Protein AF-A0A928H8W7-F1 (afdb_monomer_lite)

Foldseek 3Di:
DDDDPQVPAPPDDPDDDPLCVLVVVQVVLQVCCVPPNDVSSVVVVVCCVCPVVPVCNVCVVVVHNPNVQVVCVRVCVVLVFDWDWAADSNGIDIGTPDDSSVVVCVVVVHDGHDVPPD

pLDDT: mean 87.88, std 13.52, range [35.31, 97.75]

Secondary structure (DSSP, 8-state):
-PPP-GGG-TT---S---TTHHHHHHHHHHHHHHHHHHHHHHHHHHHIIIIITHHHHHHHHTT--HHHHHHHHHHHHHHT-EEEEEE-SS-EEEEEEE-HHHHHHHHTTPPPPSSS--

Radius of gyration: 15.79 Å; chains: 1; bounding box: 44×28×37 Å

Structure (mmCIF, N/CA/C/O backbone):
data_AF-A0A928H8W7-F1
#
_entry.id   AF-A0A928H8W7-F1
#
loop_
_atom_site.group_PDB
_atom_site.id
_atom_site.type_symbol
_atom_site.label_atom_id
_atom_site.label_alt_id
_atom_site.label_comp_id
_atom_site.label_asym_id
_atom_site.label_entity_id
_atom_site.label_seq_id
_atom_site.pdbx_PDB_ins_code
_atom_site.Cartn_x
_atom_site.Cartn_y
_atom_site.Cartn_z
_atom_site.occupancy
_atom_site.B_iso_or_equiv
_atom_site.auth_seq_id
_atom_site.auth_comp_id
_atom_site.auth_asym_id
_atom_site.auth_atom_id
_atom_site.pdbx_PDB_model_num
ATOM 1 N N . MET A 1 1 ? -27.425 -14.891 -4.455 1.00 35.31 1 MET A N 1
ATOM 2 C CA . MET A 1 1 ? -26.191 -14.270 -3.933 1.00 35.31 1 MET A CA 1
ATOM 3 C C . MET A 1 1 ? -26.286 -12.793 -4.252 1.00 35.31 1 MET A C 1
ATOM 5 O O . MET A 1 1 ? -26.313 -12.454 -5.424 1.00 35.31 1 MET A O 1
ATOM 9 N N . THR A 1 2 ? -26.505 -11.945 -3.254 1.00 38.41 2 THR A N 1
ATOM 10 C CA . THR A 1 2 ? -26.575 -10.490 -3.443 1.00 38.41 2 THR A CA 1
ATOM 11 C C . THR A 1 2 ? -25.159 -9.943 -3.541 1.00 38.41 2 THR A C 1
ATOM 13 O O . THR A 1 2 ? -24.335 -10.267 -2.686 1.00 38.41 2 THR A O 1
ATOM 16 N N . GLU A 1 3 ? -24.873 -9.153 -4.576 1.00 43.00 3 GLU A N 1
ATOM 17 C CA . GLU A 1 3 ? -23.588 -8.464 -4.703 1.00 43.00 3 GLU A CA 1
ATOM 18 C C . GLU A 1 3 ? -23.325 -7.608 -3.451 1.00 43.00 3 GLU A C 1
ATOM 20 O O . GLU A 1 3 ? -24.256 -6.966 -2.947 1.00 43.00 3 GLU A O 1
ATOM 25 N N . PRO A 1 4 ? -22.100 -7.614 -2.896 1.00 46.31 4 PRO A N 1
ATOM 26 C CA . PRO A 1 4 ? -21.770 -6.758 -1.769 1.00 46.31 4 PRO A CA 1
ATOM 27 C C . PRO A 1 4 ? -21.973 -5.299 -2.180 1.00 46.31 4 PRO A C 1
ATOM 29 O O . PRO A 1 4 ? -21.519 -4.862 -3.236 1.00 46.31 4 PRO A O 1
ATOM 32 N N . ASN A 1 5 ? -22.695 -4.549 -1.349 1.00 46.50 5 ASN A N 1
ATOM 33 C CA . ASN A 1 5 ? -23.053 -3.166 -1.626 1.00 46.50 5 ASN A CA 1
ATOM 34 C C . ASN A 1 5 ? -21.788 -2.284 -1.695 1.00 46.50 5 ASN A C 1
ATOM 36 O O . ASN A 1 5 ? -21.288 -1.807 -0.676 1.00 46.50 5 ASN A O 1
ATOM 40 N N . VAL A 1 6 ? -21.282 -2.060 -2.912 1.00 50.41 6 VAL A N 1
ATOM 41 C CA . VAL A 1 6 ? -20.119 -1.209 -3.223 1.00 50.41 6 VAL A CA 1
ATOM 42 C C . VAL A 1 6 ? -20.312 0.246 -2.762 1.00 50.41 6 VAL A C 1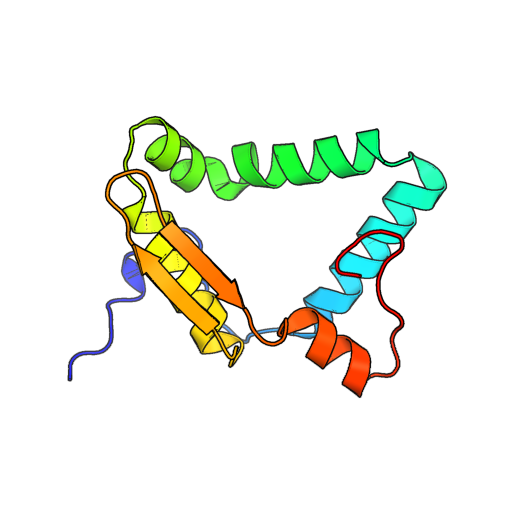
ATOM 44 O O . VAL A 1 6 ? -19.326 0.960 -2.597 1.00 50.41 6 VAL A O 1
ATOM 47 N N . HIS A 1 7 ? -21.537 0.688 -2.443 1.00 50.12 7 HIS A N 1
ATOM 48 C CA . HIS A 1 7 ? -21.781 2.037 -1.919 1.00 50.12 7 HIS A CA 1
ATOM 49 C C . HIS A 1 7 ? -21.304 2.279 -0.472 1.00 50.12 7 HIS A C 1
ATOM 51 O O . HIS A 1 7 ? -21.441 3.397 0.017 1.00 50.12 7 HIS A O 1
ATOM 57 N N . VAL A 1 8 ? -20.730 1.287 0.223 1.00 64.00 8 VAL A N 1
ATOM 58 C CA . VAL A 1 8 ? -20.374 1.404 1.656 1.00 64.00 8 VAL A CA 1
ATOM 59 C C . VAL A 1 8 ? -18.874 1.661 1.908 1.00 64.00 8 VAL A C 1
ATOM 61 O O . VAL A 1 8 ? -18.486 1.972 3.032 1.00 64.00 8 VAL A O 1
ATOM 64 N N . LEU A 1 9 ? -18.009 1.610 0.886 1.00 74.75 9 LEU A N 1
ATOM 65 C CA . LEU A 1 9 ? -16.562 1.824 1.048 1.00 74.75 9 LEU A CA 1
ATOM 66 C C . LEU A 1 9 ? -16.108 3.178 0.501 1.00 74.75 9 LEU A C 1
ATOM 68 O O . LEU A 1 9 ? -16.064 3.383 -0.708 1.00 74.75 9 LEU A O 1
ATOM 72 N N . ARG A 1 10 ? -15.688 4.087 1.392 1.00 83.19 10 ARG A N 1
ATOM 73 C CA . ARG A 1 10 ? -15.255 5.448 1.023 1.00 83.19 10 ARG A CA 1
ATOM 74 C C . ARG A 1 10 ? -14.158 5.465 -0.045 1.00 83.19 10 ARG A C 1
ATOM 76 O O . ARG A 1 10 ? -14.189 6.318 -0.925 1.00 83.19 10 ARG A O 1
ATOM 83 N N . TYR A 1 11 ? -13.189 4.555 0.052 1.00 85.38 11 TYR A N 1
ATOM 84 C CA . TYR A 1 11 ? -12.039 4.485 -0.858 1.00 85.38 11 TYR A CA 1
ATOM 85 C C . TYR A 1 11 ? -12.193 3.422 -1.953 1.00 85.38 11 TYR A C 1
ATOM 87 O O . TYR A 1 11 ? -11.192 3.009 -2.539 1.00 85.38 11 TYR A O 1
ATOM 95 N N . ALA A 1 12 ? -13.409 2.941 -2.224 1.00 85.69 12 ALA A N 1
ATOM 96 C CA . ALA A 1 12 ? -13.668 2.051 -3.352 1.00 85.69 12 ALA A CA 1
ATOM 97 C C . ALA A 1 12 ? -14.012 2.857 -4.612 1.00 85.69 12 ALA A C 1
ATOM 99 O O . ALA A 1 12 ? -14.848 3.758 -4.580 1.00 85.69 12 ALA A O 1
ATOM 100 N N . SER A 1 13 ? -13.391 2.506 -5.740 1.00 82.25 13 SER A N 1
ATOM 101 C CA . SER A 1 13 ? -13.736 3.038 -7.060 1.00 82.25 13 SER A CA 1
ATOM 102 C C . SER A 1 13 ? -14.239 1.918 -7.971 1.00 82.25 13 SER A C 1
ATOM 104 O O . SER A 1 13 ? -13.523 0.962 -8.247 1.00 82.25 13 SER A O 1
ATOM 106 N N . GLY A 1 14 ? -15.466 2.040 -8.482 1.00 84.56 14 GLY A N 1
ATOM 107 C CA . GLY A 1 14 ? -16.057 1.043 -9.390 1.00 84.56 14 GLY A CA 1
ATOM 108 C C . GLY A 1 14 ? -15.561 1.105 -10.842 1.00 84.56 14 GLY A C 1
ATOM 109 O O . GLY A 1 14 ? -16.043 0.339 -11.669 1.00 84.56 14 GLY A O 1
ATOM 110 N N . GLY A 1 15 ? -14.652 2.030 -11.168 1.00 87.12 15 GLY A N 1
ATOM 111 C CA . GLY A 1 15 ? -14.136 2.235 -12.525 1.00 87.12 15 GLY A CA 1
ATOM 112 C 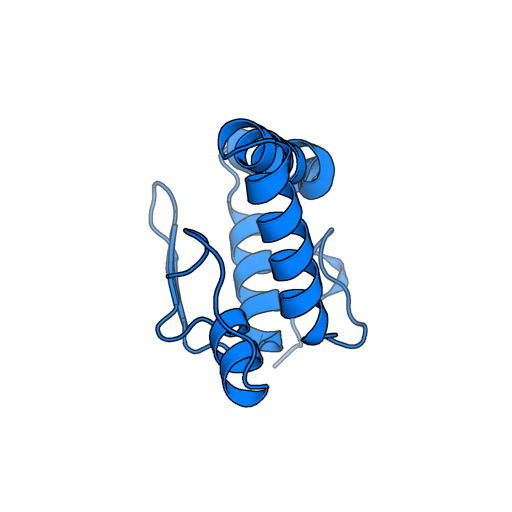C . GLY A 1 15 ? -13.160 1.151 -12.990 1.00 87.12 15 GLY A C 1
ATOM 113 O O . GLY A 1 15 ? -12.973 0.128 -12.332 1.00 87.12 15 GLY A O 1
ATOM 114 N N . GLU A 1 16 ? -12.506 1.381 -14.128 1.00 89.19 16 GLU A N 1
ATOM 115 C CA . GLU A 1 16 ? -11.446 0.492 -14.607 1.00 89.19 16 GLU A CA 1
ATOM 116 C C . GLU A 1 16 ? -10.283 0.427 -13.602 1.00 89.19 16 GLU A C 1
ATOM 118 O O . GLU A 1 16 ? -9.907 1.420 -12.976 1.00 89.19 16 GLU A O 1
ATOM 123 N N . LEU A 1 17 ? -9.718 -0.769 -13.425 1.00 89.12 17 LEU A N 1
ATOM 124 C CA . LEU A 1 17 ? -8.520 -0.965 -12.619 1.00 89.12 17 LEU A CA 1
ATOM 125 C C . LEU A 1 17 ? -7.276 -0.762 -13.496 1.00 89.12 17 LEU A C 1
ATOM 127 O O . LEU A 1 17 ? -6.835 -1.679 -14.191 1.00 89.12 17 LEU A O 1
ATOM 131 N N . HIS A 1 18 ? -6.694 0.434 -13.446 1.00 90.25 18 HIS A N 1
ATOM 132 C CA . HIS A 1 18 ? -5.486 0.772 -14.200 1.00 90.25 18 HIS A CA 1
ATOM 133 C C . HIS A 1 18 ? -4.231 0.186 -13.540 1.00 90.25 18 HIS A C 1
ATOM 135 O O . HIS A 1 18 ? -3.523 0.861 -12.798 1.00 90.25 18 HIS A O 1
ATOM 141 N N . ARG A 1 19 ? -3.928 -1.083 -13.827 1.00 91.31 19 ARG A N 1
ATOM 142 C CA . ARG A 1 19 ? -2.784 -1.796 -13.225 1.00 91.31 19 ARG A CA 1
ATOM 143 C C . ARG A 1 19 ? -1.420 -1.169 -13.540 1.00 91.31 19 ARG A C 1
ATOM 145 O O . ARG A 1 19 ? -0.478 -1.337 -12.775 1.00 91.31 19 ARG A O 1
ATOM 152 N N . ASP A 1 20 ? -1.303 -0.405 -14.627 1.00 92.00 20 ASP A N 1
ATOM 153 C CA . ASP A 1 20 ? -0.072 0.338 -14.944 1.00 92.00 20 ASP A CA 1
ATOM 154 C C . ASP A 1 20 ? 0.253 1.431 -13.914 1.00 92.00 20 ASP A C 1
ATOM 156 O O . ASP A 1 20 ? 1.403 1.853 -13.813 1.00 92.00 20 ASP A O 1
ATOM 160 N N . PHE A 1 21 ? -0.708 1.813 -13.067 1.00 91.50 21 PHE A N 1
ATOM 161 C CA . PHE A 1 21 ? -0.459 2.703 -11.936 1.00 91.50 21 PHE A CA 1
ATOM 162 C C . PHE A 1 21 ? 0.606 2.154 -10.973 1.00 91.50 21 PHE A C 1
ATOM 164 O O . PHE A 1 21 ? 1.362 2.934 -10.397 1.00 91.50 21 PHE A O 1
ATOM 171 N N . HIS A 1 22 ? 0.748 0.825 -10.862 1.00 91.56 22 HIS A N 1
ATOM 172 C CA . HIS A 1 22 ? 1.822 0.195 -10.083 1.00 91.56 22 HIS A CA 1
ATOM 173 C C . HIS A 1 22 ? 3.214 0.616 -10.574 1.00 91.56 22 HIS A C 1
ATOM 175 O O . HIS A 1 22 ? 4.100 0.865 -9.760 1.00 91.56 22 HIS A O 1
ATOM 181 N N . ALA A 1 23 ? 3.399 0.753 -11.892 1.00 90.81 23 ALA A N 1
ATOM 182 C CA . ALA A 1 23 ? 4.662 1.211 -12.470 1.00 90.81 23 ALA A CA 1
ATOM 183 C C . ALA A 1 23 ? 4.909 2.697 -12.182 1.00 90.81 23 ALA A C 1
ATOM 185 O O . ALA A 1 23 ? 6.023 3.071 -11.829 1.00 90.81 23 ALA A O 1
ATOM 186 N N . SER A 1 24 ? 3.873 3.536 -12.268 1.00 92.12 24 SER A N 1
ATOM 187 C CA . SER A 1 24 ? 3.987 4.967 -11.957 1.00 92.12 24 SER A CA 1
ATOM 188 C C . SER A 1 24 ? 4.323 5.223 -10.487 1.00 92.12 24 SER A C 1
ATOM 190 O O . SER A 1 24 ? 5.156 6.076 -10.188 1.00 92.12 24 SER A O 1
ATOM 192 N N . ILE A 1 25 ? 3.710 4.475 -9.563 1.00 92.12 25 ILE A N 1
ATOM 193 C CA . ILE A 1 25 ? 4.036 4.562 -8.133 1.00 92.12 25 ILE A CA 1
ATOM 194 C C . ILE A 1 25 ? 5.470 4.109 -7.873 1.00 92.12 25 ILE A C 1
ATOM 196 O O . ILE A 1 25 ? 6.178 4.754 -7.101 1.00 92.12 25 ILE A O 1
ATOM 200 N N . LEU A 1 26 ? 5.913 3.037 -8.533 1.00 92.00 26 LEU A N 1
ATOM 201 C CA . LEU A 1 26 ? 7.282 2.560 -8.401 1.00 92.00 26 LEU A CA 1
ATOM 202 C C . LEU A 1 26 ? 8.307 3.592 -8.876 1.00 92.00 26 LEU A C 1
ATOM 204 O O . LEU A 1 26 ? 9.284 3.848 -8.177 1.00 92.00 26 LEU A O 1
ATOM 208 N N . ASP A 1 27 ? 8.075 4.191 -10.043 1.00 92.44 27 ASP A N 1
ATOM 209 C CA . ASP A 1 27 ? 8.953 5.215 -10.606 1.00 92.44 27 ASP A CA 1
ATOM 210 C C . ASP A 1 27 ? 9.029 6.447 -9.695 1.00 92.44 27 ASP A C 1
ATOM 212 O O . ASP A 1 27 ? 10.117 6.892 -9.330 1.00 92.44 27 ASP A O 1
ATOM 216 N N . GLY A 1 28 ? 7.877 6.923 -9.211 1.00 93.06 28 GLY A N 1
ATOM 217 C CA . GLY A 1 28 ? 7.820 8.018 -8.244 1.00 93.06 28 GLY A CA 1
ATOM 218 C C . GLY A 1 28 ? 8.555 7.696 -6.941 1.00 93.06 28 GLY A C 1
ATOM 219 O O . GLY A 1 28 ? 9.271 8.541 -6.407 1.00 93.06 28 GLY A O 1
ATOM 220 N N . ALA A 1 29 ? 8.435 6.469 -6.437 1.00 93.12 29 ALA A N 1
ATOM 221 C CA . ALA A 1 29 ? 9.117 6.064 -5.217 1.00 93.12 29 ALA A CA 1
ATOM 222 C C . ALA A 1 29 ? 10.639 5.933 -5.410 1.00 93.12 29 ALA A C 1
ATOM 224 O O . ALA A 1 29 ? 11.400 6.390 -4.558 1.00 93.12 29 ALA A O 1
ATOM 225 N N . ASN A 1 30 ? 11.093 5.396 -6.548 1.00 92.81 30 ASN A N 1
ATOM 226 C CA . ASN A 1 30 ? 12.513 5.368 -6.910 1.00 92.81 30 ASN A CA 1
ATOM 227 C C . ASN A 1 30 ? 13.079 6.788 -7.055 1.00 92.81 30 ASN A C 1
ATOM 229 O O . ASN A 1 30 ? 14.153 7.070 -6.530 1.00 92.81 30 ASN A O 1
ATOM 233 N N . TYR A 1 31 ? 12.339 7.698 -7.694 1.00 94.50 31 TYR A N 1
ATOM 234 C CA . TYR A 1 31 ? 12.714 9.108 -7.773 1.00 94.50 31 TYR A CA 1
ATOM 235 C C . TYR A 1 31 ? 12.854 9.726 -6.378 1.00 94.50 31 TYR A C 1
ATOM 237 O O . TYR A 1 31 ? 13.839 10.414 -6.105 1.00 94.50 31 TYR A O 1
ATOM 245 N N . MET A 1 32 ? 11.906 9.461 -5.474 1.00 94.75 32 MET A N 1
ATOM 246 C CA . MET A 1 32 ? 11.979 9.963 -4.102 1.00 94.75 32 MET A CA 1
ATOM 247 C C . MET A 1 32 ? 13.220 9.450 -3.369 1.00 94.75 32 MET A C 1
ATOM 249 O O . MET A 1 32 ? 13.919 10.239 -2.737 1.00 94.75 32 MET A O 1
ATOM 253 N N . LEU A 1 33 ? 13.530 8.159 -3.497 1.00 93.06 33 LEU A N 1
ATOM 254 C CA . LEU A 1 33 ? 14.727 7.563 -2.903 1.00 93.06 33 LEU A CA 1
ATOM 255 C C . LEU A 1 33 ? 16.009 8.186 -3.453 1.00 93.06 33 LEU A C 1
ATOM 257 O O . LEU A 1 33 ? 16.876 8.579 -2.675 1.00 93.06 33 LEU A O 1
ATOM 261 N N . ASP A 1 34 ? 16.107 8.318 -4.775 1.00 94.38 34 ASP A N 1
ATOM 262 C CA . ASP A 1 34 ? 17.319 8.801 -5.436 1.00 94.38 34 ASP A CA 1
ATOM 263 C C . ASP A 1 34 ? 17.594 10.288 -5.156 1.00 94.38 34 ASP A C 1
ATOM 265 O O . ASP A 1 34 ? 18.753 10.699 -5.122 1.00 94.38 34 ASP A O 1
ATOM 269 N N . ASN A 1 35 ? 16.551 11.096 -4.929 1.00 97.44 35 ASN A N 1
ATOM 270 C CA . ASN A 1 35 ? 16.685 12.550 -4.777 1.00 97.44 35 ASN A CA 1
ATOM 271 C C . ASN A 1 35 ? 16.538 13.051 -3.332 1.00 97.44 35 ASN A C 1
ATOM 273 O O . ASN A 1 35 ? 17.059 14.119 -3.009 1.00 97.44 35 ASN A O 1
ATOM 277 N N . TYR A 1 36 ? 15.835 12.315 -2.467 1.00 96.62 36 TYR A N 1
ATOM 278 C CA . TYR A 1 36 ? 15.485 12.766 -1.113 1.00 96.62 36 TYR A CA 1
ATOM 279 C C . TYR A 1 36 ? 15.722 11.711 -0.019 1.00 96.62 36 TYR A C 1
ATOM 281 O O . TYR A 1 36 ? 15.634 12.037 1.165 1.00 96.62 36 TYR A O 1
ATOM 289 N N . GLY A 1 37 ? 16.062 10.471 -0.385 1.00 94.62 37 GLY A N 1
ATOM 290 C CA . GLY A 1 37 ? 16.378 9.393 0.552 1.00 94.62 37 GLY A CA 1
ATOM 291 C C . GLY A 1 37 ? 15.162 8.707 1.187 1.00 94.62 37 GLY A C 1
ATOM 292 O O . GLY A 1 37 ? 14.003 9.058 0.959 1.00 94.62 37 GLY A O 1
ATOM 293 N N . GLU A 1 38 ? 15.445 7.686 1.999 1.00 94.06 38 GLU A N 1
ATOM 294 C CA . GLU A 1 38 ? 14.436 6.792 2.589 1.00 94.06 38 GLU A CA 1
ATOM 295 C C . GLU A 1 38 ? 13.464 7.502 3.537 1.00 94.06 38 GLU A C 1
ATOM 297 O O . GLU A 1 38 ? 12.268 7.220 3.504 1.00 94.06 38 GLU A O 1
ATOM 302 N N . GLU A 1 39 ? 13.943 8.451 4.347 1.00 95.75 39 GLU A N 1
ATOM 303 C CA . GLU A 1 39 ? 13.089 9.181 5.296 1.00 95.75 39 GLU A CA 1
ATOM 304 C C . GLU A 1 39 ? 12.019 10.016 4.587 1.00 95.75 39 GLU A C 1
ATOM 306 O O . GLU A 1 39 ? 10.863 10.028 5.009 1.00 95.75 39 GLU A O 1
ATOM 311 N N . ALA A 1 40 ? 12.364 10.649 3.461 1.00 95.69 40 ALA A N 1
ATOM 312 C CA . ALA A 1 40 ? 11.401 11.411 2.673 1.00 95.69 40 ALA A CA 1
ATOM 313 C C . ALA A 1 40 ? 10.321 10.500 2.070 1.00 95.69 40 ALA A C 1
ATOM 315 O O . ALA A 1 40 ? 9.131 10.818 2.114 1.00 95.69 40 ALA A O 1
ATOM 316 N N . LEU A 1 41 ? 10.712 9.332 1.545 1.00 94.69 41 LEU A N 1
ATOM 317 C CA . LEU A 1 41 ? 9.748 8.344 1.064 1.00 94.69 41 LEU A CA 1
ATOM 318 C C . LEU A 1 41 ? 8.854 7.835 2.207 1.00 94.69 41 LEU A C 1
ATOM 320 O O . LEU A 1 41 ? 7.635 7.736 2.042 1.00 94.69 41 LEU A O 1
ATOM 324 N N . ARG A 1 42 ? 9.443 7.541 3.372 1.00 94.44 42 ARG A N 1
ATOM 325 C CA . ARG A 1 42 ? 8.722 7.096 4.569 1.00 94.44 42 ARG A CA 1
ATOM 326 C C . ARG A 1 42 ? 7.677 8.121 5.002 1.00 94.44 42 ARG A C 1
ATOM 328 O O . ARG A 1 42 ? 6.544 7.733 5.282 1.00 94.44 42 ARG A O 1
ATOM 335 N N . GLU A 1 43 ? 8.035 9.403 5.036 1.00 97.19 43 GLU A N 1
ATOM 336 C CA . GLU A 1 43 ? 7.113 10.490 5.371 1.00 97.19 43 GLU A CA 1
ATOM 337 C C . GLU A 1 43 ? 5.943 10.543 4.384 1.00 97.19 43 GLU A C 1
ATOM 339 O O . GLU A 1 43 ? 4.789 10.522 4.805 1.00 97.19 43 GLU A O 1
ATOM 344 N N . VAL A 1 44 ? 6.206 10.499 3.075 1.00 95.81 44 VAL A N 1
ATOM 345 C CA . VAL A 1 44 ? 5.146 10.528 2.052 1.00 95.81 44 VAL A CA 1
ATOM 346 C C . VAL A 1 44 ? 4.187 9.341 2.180 1.00 95.81 44 VAL A C 1
ATOM 348 O O . VAL A 1 44 ? 2.966 9.522 2.122 1.00 95.81 44 VAL A O 1
ATOM 351 N N . VAL A 1 45 ? 4.702 8.125 2.381 1.00 94.19 45 VAL A N 1
ATOM 352 C CA . VAL A 1 45 ? 3.863 6.925 2.548 1.00 94.19 45 VAL A CA 1
ATOM 353 C C . VAL A 1 45 ? 3.048 7.005 3.844 1.00 94.19 45 VAL A C 1
ATOM 355 O O . VAL A 1 45 ? 1.850 6.705 3.837 1.00 94.19 45 VAL A O 1
ATOM 358 N N . PHE A 1 46 ? 3.657 7.463 4.941 1.00 96.38 46 PHE A N 1
ATOM 359 C CA . PHE A 1 46 ? 2.974 7.654 6.222 1.00 96.38 46 PHE A CA 1
ATOM 360 C C . PHE A 1 46 ? 1.852 8.695 6.124 1.00 96.38 46 PHE A C 1
ATOM 362 O O . PHE A 1 46 ? 0.727 8.462 6.573 1.00 96.38 46 PHE A O 1
ATOM 369 N N . GLU A 1 47 ? 2.129 9.829 5.490 1.00 97.75 47 GLU A N 1
ATOM 370 C CA . GLU A 1 47 ? 1.165 10.907 5.295 1.00 97.75 47 GLU A CA 1
ATOM 371 C C . GLU A 1 47 ? 0.038 10.499 4.345 1.00 97.75 47 GLU A C 1
ATOM 373 O O . GLU A 1 47 ? -1.128 10.816 4.575 1.00 97.75 47 GLU A O 1
ATOM 378 N N . THR A 1 48 ? 0.336 9.688 3.331 1.00 95.81 48 THR A N 1
ATOM 379 C CA . THR A 1 48 ? -0.697 9.077 2.487 1.00 95.81 48 THR A CA 1
ATOM 380 C C . THR A 1 48 ? -1.624 8.188 3.322 1.00 95.81 48 THR A C 1
ATOM 382 O O . THR A 1 48 ? -2.846 8.350 3.283 1.00 95.81 48 THR A O 1
ATOM 385 N N . GLY A 1 49 ? -1.065 7.295 4.144 1.00 94.88 49 GLY A N 1
ATOM 386 C CA . GLY A 1 49 ? -1.840 6.394 5.002 1.00 94.88 49 GLY A CA 1
ATOM 387 C C . GLY A 1 49 ? -2.683 7.100 6.071 1.00 94.88 49 GLY A C 1
ATOM 388 O O . GLY A 1 49 ? -3.724 6.581 6.467 1.00 94.88 49 GLY A O 1
ATOM 389 N N . THR A 1 50 ? -2.274 8.287 6.525 1.00 96.38 50 THR A N 1
ATOM 390 C CA . THR A 1 50 ? -2.924 8.987 7.648 1.00 96.38 50 THR A CA 1
ATOM 391 C C . THR A 1 50 ? -3.781 10.182 7.229 1.00 96.38 50 THR A C 1
ATOM 393 O O . THR A 1 50 ? -4.815 10.429 7.852 1.00 96.38 50 THR A O 1
ATOM 396 N N . LYS A 1 51 ? -3.410 10.911 6.168 1.00 96.50 51 LYS A N 1
ATOM 397 C CA . LYS A 1 51 ? -4.142 12.090 5.672 1.00 96.50 51 LYS A CA 1
ATOM 398 C C . LYS A 1 51 ? -5.017 11.794 4.457 1.00 96.50 51 LYS A C 1
ATOM 400 O O . LYS A 1 51 ? -6.129 12.314 4.395 1.00 96.50 51 LYS A O 1
ATOM 405 N N . VAL A 1 52 ? -4.568 10.966 3.509 1.00 94.94 52 VAL A N 1
ATOM 406 C CA . VAL A 1 52 ? -5.391 10.605 2.334 1.00 94.94 52 VAL A CA 1
ATOM 407 C C . VAL A 1 52 ? -6.418 9.545 2.724 1.00 94.94 52 VAL A C 1
ATOM 409 O O . VAL A 1 52 ? -7.615 9.742 2.520 1.00 94.94 52 VAL A O 1
ATOM 412 N N . TYR A 1 53 ? -5.974 8.481 3.397 1.00 94.75 53 TYR A N 1
ATOM 413 C CA . TYR A 1 53 ? -6.843 7.439 3.961 1.00 94.75 53 TYR A CA 1
ATOM 414 C C . TYR A 1 53 ? -7.399 7.803 5.350 1.00 94.75 53 TYR A C 1
ATOM 416 O O . TYR A 1 53 ? -7.604 6.940 6.204 1.00 94.75 53 TYR A O 1
ATOM 424 N N . LYS A 1 54 ? -7.670 9.094 5.588 1.00 94.88 54 LYS A N 1
ATOM 425 C CA . LYS A 1 54 ? -7.992 9.655 6.911 1.00 94.88 54 LYS A CA 1
ATOM 426 C C . LYS A 1 54 ? -9.085 8.899 7.666 1.00 94.88 54 LYS A C 1
ATOM 428 O O . LYS A 1 54 ? -8.889 8.551 8.820 1.00 94.88 54 LYS A O 1
ATOM 433 N N . THR A 1 55 ? -10.223 8.621 7.035 1.00 93.69 55 THR A N 1
ATOM 434 C CA . THR A 1 55 ? -11.341 7.945 7.729 1.00 93.69 55 THR A CA 1
ATOM 435 C C . THR A 1 55 ? -11.018 6.504 8.111 1.00 93.69 55 THR A C 1
ATOM 437 O O . THR A 1 55 ? -11.441 6.047 9.167 1.00 93.69 55 THR A O 1
ATOM 440 N N . LEU A 1 56 ? -10.252 5.796 7.275 1.00 93.88 56 LEU A N 1
ATOM 441 C CA . LEU A 1 56 ? -9.789 4.445 7.572 1.00 93.88 56 LEU A CA 1
ATOM 442 C C . LEU A 1 56 ? -8.817 4.502 8.755 1.00 93.88 56 LEU A C 1
ATOM 444 O O . LEU A 1 56 ? -8.950 3.730 9.701 1.00 93.88 56 LEU A O 1
ATOM 448 N N . HIS A 1 57 ? -7.893 5.466 8.743 1.00 95.38 57 HIS A N 1
ATOM 449 C CA . HIS A 1 57 ? -6.969 5.703 9.846 1.00 95.38 57 HIS A CA 1
ATOM 450 C C . HIS A 1 57 ? -7.692 6.037 11.164 1.00 95.38 57 HIS A C 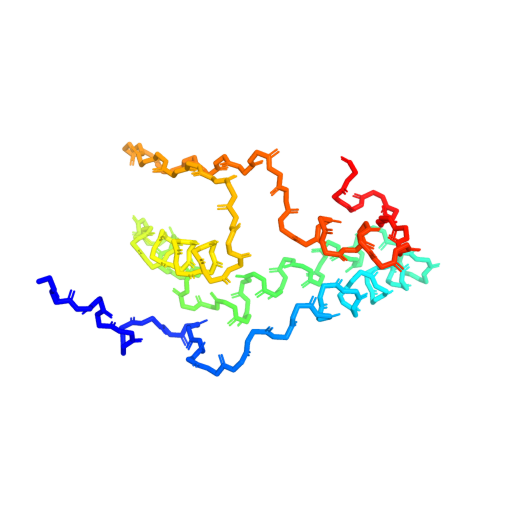1
ATOM 452 O O . HIS A 1 57 ? -7.379 5.457 12.203 1.00 95.38 57 HIS A O 1
ATOM 458 N N . GLU A 1 58 ? -8.679 6.934 11.134 1.00 95.94 58 GLU A N 1
ATOM 459 C CA . GLU A 1 58 ? -9.475 7.322 12.305 1.00 95.94 58 GLU A CA 1
ATOM 460 C C . GLU A 1 58 ? -10.248 6.135 12.893 1.00 95.94 58 GLU A C 1
ATOM 462 O O . GLU A 1 58 ? -10.236 5.948 14.110 1.00 95.94 58 GLU A O 1
ATOM 467 N N . LYS A 1 59 ? -10.853 5.294 12.046 1.00 93.88 59 LYS A N 1
ATOM 468 C CA . LYS A 1 59 ? -11.531 4.068 12.488 1.00 93.88 59 LYS A CA 1
ATOM 469 C C . LYS A 1 59 ? -10.575 3.073 13.130 1.00 93.88 59 LYS A C 1
ATOM 471 O O . LYS A 1 59 ? -10.851 2.613 14.235 1.00 93.88 59 LYS A O 1
ATOM 476 N N . LEU A 1 60 ? -9.417 2.822 12.515 1.00 93.38 60 LEU A N 1
ATOM 477 C CA . LEU A 1 60 ? -8.402 1.943 13.100 1.00 93.38 60 LEU A CA 1
ATOM 478 C C . LEU A 1 60 ? -7.944 2.440 14.475 1.00 93.38 60 LEU A C 1
ATOM 480 O O . LEU A 1 60 ? -7.833 1.645 15.404 1.00 93.38 60 LEU A O 1
ATOM 484 N N . LYS A 1 61 ? -7.740 3.754 14.646 1.00 95.25 61 LYS A N 1
ATOM 485 C CA . LYS A 1 61 ? -7.400 4.339 15.955 1.00 95.25 61 LYS A CA 1
ATOM 486 C C . LYS A 1 61 ? -8.509 4.181 16.995 1.00 95.25 61 LYS A C 1
ATOM 488 O O . LYS A 1 61 ? -8.206 4.128 18.182 1.00 95.25 61 LYS A O 1
ATOM 493 N N . ALA A 1 62 ? -9.765 4.115 16.561 1.00 95.62 62 ALA A N 1
ATOM 494 C CA . ALA A 1 62 ? -10.915 3.841 17.416 1.00 95.62 62 ALA A CA 1
ATOM 495 C C . ALA A 1 62 ? -11.144 2.336 17.669 1.00 95.62 62 ALA A C 1
ATOM 497 O O . ALA A 1 62 ? -12.108 1.979 18.343 1.00 95.62 62 ALA A O 1
ATOM 498 N N . GLY A 1 63 ? -10.282 1.456 17.144 1.00 92.62 63 GLY A N 1
ATOM 499 C CA . GLY A 1 63 ? -10.414 0.001 17.267 1.00 92.62 63 GLY A CA 1
ATOM 500 C C . GLY A 1 63 ? -11.354 -0.638 16.240 1.00 92.62 63 GLY A C 1
ATOM 501 O O . GLY A 1 63 ? -11.621 -1.834 16.316 1.00 92.62 63 GLY A O 1
ATOM 502 N N . ASP A 1 64 ? -11.845 0.126 15.262 1.00 92.44 64 ASP A N 1
ATOM 503 C CA . ASP A 1 64 ? -12.685 -0.378 14.178 1.00 92.44 64 ASP A CA 1
ATOM 504 C C . ASP A 1 64 ? -11.838 -0.712 12.939 1.00 92.44 64 ASP A C 1
ATOM 506 O O . ASP A 1 64 ? -11.407 0.162 12.184 1.00 92.44 64 ASP A O 1
ATOM 510 N N . LYS A 1 65 ? -11.619 -2.009 12.711 1.00 92.06 65 LYS A N 1
ATOM 511 C CA . LYS A 1 65 ? -10.897 -2.544 11.543 1.00 92.06 65 LYS A CA 1
ATOM 512 C C . LYS A 1 65 ? -11.791 -2.884 10.350 1.00 92.06 65 LYS A C 1
ATOM 514 O O . LYS A 1 65 ? -11.273 -3.255 9.298 1.00 92.06 65 LYS A O 1
ATOM 519 N N . SER A 1 66 ? -13.113 -2.753 10.477 1.00 91.00 66 SER A N 1
ATOM 520 C CA . SER A 1 66 ? -14.072 -3.241 9.475 1.00 91.00 66 SER A CA 1
ATOM 521 C C . SER A 1 66 ? -13.839 -2.647 8.080 1.00 91.00 66 SER A C 1
ATOM 523 O O . SER A 1 66 ? -13.853 -3.372 7.084 1.00 91.00 66 SER A O 1
ATOM 525 N N . GLU A 1 67 ? -13.551 -1.343 8.000 1.00 91.75 67 GLU A N 1
ATOM 526 C CA . GLU A 1 67 ? -13.305 -0.656 6.727 1.00 91.75 67 GLU A CA 1
ATOM 527 C C . GLU A 1 67 ? -11.996 -1.105 6.069 1.00 91.75 67 GLU A C 1
ATOM 529 O O . GLU A 1 67 ? -11.980 -1.313 4.858 1.00 91.75 67 GLU A O 1
ATOM 534 N N . LEU A 1 68 ? -10.923 -1.320 6.843 1.00 93.19 68 LEU A N 1
ATOM 535 C CA . LEU A 1 68 ? -9.652 -1.823 6.308 1.00 93.19 68 LEU A CA 1
ATOM 536 C C . LEU A 1 68 ? -9.827 -3.219 5.699 1.00 93.19 68 LEU A C 1
ATOM 538 O O . LEU A 1 68 ? -9.364 -3.473 4.590 1.00 93.19 68 LEU A O 1
ATOM 542 N N . LEU A 1 69 ? -10.525 -4.110 6.402 1.00 94.12 69 LEU A N 1
ATOM 543 C CA . LEU A 1 69 ? -10.735 -5.488 5.955 1.00 94.12 69 LEU A CA 1
ATOM 544 C C . LEU A 1 69 ? -11.572 -5.555 4.681 1.00 94.12 69 LEU A C 1
ATOM 546 O O . LEU A 1 69 ? -11.255 -6.304 3.757 1.00 94.12 69 LEU A O 1
ATOM 550 N N . ALA A 1 70 ? -12.637 -4.759 4.617 1.00 93.00 70 ALA A N 1
ATOM 551 C CA . ALA A 1 70 ? -13.461 -4.669 3.426 1.00 93.00 70 ALA A CA 1
ATOM 552 C C . ALA A 1 70 ? -12.706 -4.009 2.256 1.00 93.00 70 ALA A C 1
ATOM 554 O O . ALA A 1 70 ? -12.839 -4.465 1.122 1.00 93.00 70 ALA A O 1
ATOM 555 N N . TRP A 1 71 ? -11.861 -3.005 2.523 1.00 93.38 71 TRP A N 1
ATOM 556 C CA . TRP A 1 71 ? -10.991 -2.384 1.519 1.00 93.38 71 TRP A CA 1
ATOM 557 C C . TRP A 1 71 ? -9.957 -3.369 0.955 1.00 93.38 71 TRP A C 1
ATOM 559 O O . TRP A 1 71 ? -9.809 -3.459 -0.265 1.00 93.38 71 TRP A O 1
ATOM 569 N N . TRP A 1 72 ? -9.299 -4.158 1.812 1.00 94.88 72 TRP A N 1
ATOM 570 C CA . TRP A 1 72 ? -8.376 -5.208 1.378 1.00 94.88 72 TRP A CA 1
ATOM 571 C C . TRP A 1 72 ? -9.064 -6.249 0.507 1.00 94.88 72 TRP A C 1
ATOM 573 O O . TRP A 1 72 ? -8.587 -6.494 -0.597 1.00 94.88 72 TRP A O 1
ATOM 583 N N . ARG A 1 73 ? -10.196 -6.810 0.952 1.00 95.12 73 ARG A N 1
ATOM 584 C CA . ARG A 1 73 ? -10.959 -7.782 0.150 1.00 95.12 73 ARG A CA 1
ATOM 585 C C . ARG A 1 73 ? -11.310 -7.206 -1.218 1.00 95.12 73 ARG A C 1
ATOM 587 O O . ARG A 1 73 ? -10.981 -7.791 -2.242 1.00 95.12 73 ARG A O 1
ATOM 594 N N . TYR A 1 74 ? -11.879 -6.000 -1.230 1.00 94.50 74 TYR A N 1
ATOM 595 C CA . TYR A 1 74 ? -12.311 -5.335 -2.454 1.00 94.50 74 TYR A CA 1
ATOM 596 C C . TYR A 1 74 ? -11.185 -5.180 -3.487 1.00 94.50 74 TYR A C 1
ATOM 598 O O . TYR A 1 74 ? -11.366 -5.536 -4.651 1.00 94.50 74 TYR A O 1
ATOM 606 N N . TYR A 1 75 ? -10.021 -4.657 -3.089 1.00 93.88 75 TYR A N 1
ATOM 607 C CA . TYR A 1 75 ? -8.926 -4.441 -4.038 1.00 93.88 75 TYR A CA 1
ATOM 608 C C . TYR A 1 75 ? -8.156 -5.717 -4.367 1.00 93.88 75 TYR A C 1
ATOM 610 O O . TYR A 1 75 ? -7.787 -5.895 -5.524 1.00 93.88 75 TYR A O 1
ATOM 618 N N . MET A 1 76 ? -7.959 -6.630 -3.413 1.00 94.94 76 MET A N 1
ATOM 619 C CA . MET A 1 76 ? -7.283 -7.901 -3.689 1.00 94.94 76 MET A CA 1
ATOM 620 C C . MET A 1 76 ? -8.089 -8.767 -4.665 1.00 94.94 76 MET A C 1
ATOM 622 O O . MET A 1 76 ? -7.509 -9.330 -5.597 1.00 94.94 76 MET A O 1
ATOM 626 N N . ASP A 1 77 ? -9.419 -8.795 -4.532 1.00 94.56 77 ASP A N 1
ATOM 627 C CA . ASP A 1 77 ? -10.304 -9.499 -5.466 1.00 94.56 77 ASP A CA 1
ATOM 628 C C . ASP A 1 77 ? -10.251 -8.867 -6.867 1.00 94.56 77 ASP A C 1
ATOM 630 O O . ASP A 1 77 ? -10.108 -9.571 -7.868 1.00 94.56 77 ASP A O 1
ATOM 634 N N . ARG A 1 78 ? -10.295 -7.530 -6.963 1.00 94.31 78 ARG A N 1
ATOM 635 C CA . ARG A 1 78 ? -10.224 -6.813 -8.253 1.00 94.31 78 ARG A CA 1
ATOM 636 C C . ARG A 1 78 ? -8.869 -6.942 -8.947 1.00 94.31 78 ARG A C 1
ATOM 638 O O . ARG A 1 78 ? -8.800 -7.024 -10.176 1.00 94.31 78 ARG A O 1
ATOM 645 N N . GLU A 1 79 ? -7.790 -6.977 -8.177 1.00 94.31 79 GLU A N 1
ATOM 646 C CA . GLU A 1 79 ? -6.442 -7.245 -8.680 1.00 94.31 79 GLU A CA 1
ATOM 647 C C . GLU A 1 79 ? -6.277 -8.710 -9.128 1.00 94.31 79 GLU A C 1
ATOM 649 O O . GLU A 1 79 ? -5.381 -9.028 -9.918 1.00 94.31 79 GLU A O 1
ATOM 654 N N . GLY A 1 80 ? -7.171 -9.610 -8.700 1.00 93.56 80 GLY A N 1
ATOM 655 C CA . GLY A 1 80 ? -7.041 -11.049 -8.923 1.00 93.56 80 GLY A CA 1
ATOM 656 C C . GLY A 1 80 ? -5.845 -11.624 -8.162 1.00 93.56 80 GLY A C 1
ATOM 657 O O . GLY A 1 80 ? -5.092 -12.437 -8.709 1.00 93.56 80 GLY A O 1
ATOM 658 N N . ALA A 1 81 ? -5.619 -11.132 -6.942 1.00 94.81 81 ALA A N 1
ATOM 659 C CA . ALA A 1 81 ? -4.528 -11.564 -6.083 1.00 94.81 81 ALA A CA 1
ATOM 660 C C . ALA A 1 81 ? -4.781 -12.979 -5.535 1.00 94.81 81 ALA A C 1
ATOM 662 O O . ALA A 1 81 ? -5.914 -13.355 -5.246 1.00 94.81 81 ALA A O 1
ATOM 663 N N . ASP A 1 82 ? -3.710 -13.751 -5.342 1.00 94.94 82 ASP A N 1
ATOM 664 C CA . ASP A 1 82 ? -3.753 -14.979 -4.541 1.00 94.94 82 ASP A CA 1
ATOM 665 C C . ASP A 1 82 ? -3.414 -14.608 -3.094 1.00 94.94 82 ASP A C 1
ATOM 667 O O . ASP A 1 82 ? -2.245 -14.360 -2.769 1.00 94.94 82 ASP A O 1
ATOM 671 N N . TYR A 1 83 ? -4.443 -14.493 -2.253 1.00 96.75 83 TYR A N 1
ATOM 672 C CA . TYR A 1 83 ? -4.309 -14.037 -0.875 1.00 96.75 83 TYR A CA 1
ATOM 673 C C . TYR A 1 83 ? -5.205 -14.807 0.100 1.00 96.75 83 TYR A C 1
ATOM 675 O O . TYR A 1 83 ? -6.218 -15.394 -0.280 1.00 96.75 83 TYR A O 1
ATOM 683 N N . THR A 1 84 ? -4.838 -14.765 1.379 1.00 97.25 84 THR A N 1
ATOM 684 C CA . THR A 1 84 ? -5.715 -15.100 2.505 1.00 97.25 84 THR A CA 1
ATOM 685 C C . THR A 1 84 ? -5.839 -13.891 3.425 1.00 97.25 84 THR A C 1
ATOM 687 O O . THR A 1 84 ? -4.913 -13.086 3.541 1.00 97.25 84 THR A O 1
ATOM 690 N N . LEU A 1 85 ? -7.000 -13.745 4.063 1.00 96.69 85 LEU A N 1
ATOM 691 C CA . LEU A 1 85 ? -7.245 -12.713 5.063 1.00 96.69 85 LEU A CA 1
ATOM 692 C C . LEU A 1 85 ? -7.861 -13.356 6.302 1.00 96.69 85 LEU A C 1
ATOM 694 O O . LEU A 1 85 ? -9.016 -13.780 6.275 1.00 96.69 85 LEU A O 1
ATOM 698 N N . GLU A 1 86 ? -7.075 -13.411 7.369 1.00 96.75 86 GLU A N 1
ATOM 699 C CA . GLU A 1 86 ? -7.455 -14.006 8.646 1.00 96.75 86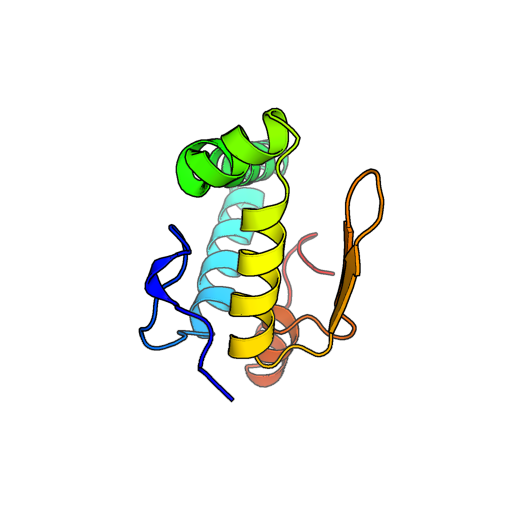 GLU A CA 1
ATOM 700 C C . GLU A 1 86 ? -7.684 -12.897 9.668 1.00 96.75 86 GLU A C 1
ATOM 702 O O . GLU A 1 86 ? -6.784 -12.112 9.958 1.00 96.75 86 GLU A O 1
ATOM 707 N N . GLU A 1 87 ? -8.897 -12.802 10.202 1.00 94.19 87 GLU A N 1
ATOM 708 C CA . GLU A 1 87 ? -9.211 -11.869 11.283 1.00 94.19 87 GLU A CA 1
ATOM 709 C C . GLU A 1 87 ? -8.862 -12.512 12.628 1.00 94.19 87 GLU A C 1
ATOM 711 O O . GLU A 1 87 ? -9.202 -13.667 12.878 1.00 94.19 87 GLU A O 1
ATOM 716 N N . THR A 1 88 ? -8.187 -11.762 13.493 1.00 90.00 88 THR A N 1
ATOM 717 C CA . THR A 1 88 ? -7.894 -12.154 14.880 1.00 90.00 88 THR A CA 1
ATOM 718 C C . THR A 1 88 ? -8.639 -11.226 15.833 1.00 90.00 88 THR A C 1
ATOM 720 O O . THR A 1 88 ? -9.257 -10.265 15.381 1.00 90.00 88 THR A O 1
ATOM 723 N N . ASP A 1 89 ? -8.585 -11.445 17.144 1.00 84.69 89 ASP A N 1
ATOM 724 C CA . ASP A 1 89 ? -9.186 -10.497 18.093 1.00 84.69 89 ASP A CA 1
ATOM 725 C C . ASP A 1 89 ? -8.479 -9.128 18.017 1.00 84.69 89 ASP A C 1
ATOM 727 O O . ASP A 1 89 ? -9.121 -8.096 17.805 1.00 84.69 89 ASP A O 1
ATOM 731 N N . ASP A 1 90 ? -7.143 -9.130 18.012 1.00 85.50 90 ASP A N 1
ATOM 732 C CA . ASP A 1 90 ? -6.315 -7.915 18.040 1.00 85.50 90 ASP A CA 1
ATOM 733 C C . ASP A 1 90 ? -6.092 -7.254 16.669 1.00 85.50 90 ASP A C 1
ATOM 735 O O . ASP A 1 90 ? -5.536 -6.159 16.578 1.00 85.50 90 ASP A O 1
ATOM 739 N N . GLY A 1 91 ? -6.500 -7.893 15.570 1.00 89.81 91 GLY A N 1
ATOM 740 C CA . GLY A 1 91 ? -6.209 -7.364 14.242 1.00 89.81 91 GLY A CA 1
ATOM 741 C C . GLY A 1 91 ? -6.629 -8.283 13.110 1.00 89.81 91 GLY A C 1
ATOM 742 O O . GLY A 1 91 ? -7.714 -8.867 13.139 1.00 89.81 91 GLY A O 1
ATOM 743 N N . ALA A 1 92 ? -5.790 -8.348 12.083 1.00 94.50 92 ALA A N 1
ATOM 744 C CA . ALA A 1 92 ? -5.923 -9.286 10.984 1.00 94.50 92 ALA A CA 1
ATOM 745 C C . ALA A 1 92 ? -4.575 -9.498 10.296 1.00 94.50 92 ALA A C 1
ATOM 747 O O . ALA A 1 92 ? -3.710 -8.620 10.315 1.00 94.50 92 ALA A O 1
ATOM 748 N N . VAL A 1 93 ? -4.429 -10.650 9.655 1.00 95.81 93 VAL A N 1
ATOM 749 C CA . VAL A 1 93 ? -3.263 -11.028 8.866 1.00 95.81 93 VAL A CA 1
ATOM 750 C C . VAL A 1 93 ? -3.695 -11.167 7.411 1.00 95.81 93 VAL A C 1
ATOM 752 O O . VAL A 1 93 ? -4.472 -12.055 7.061 1.00 95.81 93 VAL A O 1
ATOM 755 N N . LEU A 1 94 ? -3.187 -10.275 6.560 1.00 96.25 94 LEU A N 1
ATOM 756 C CA . LEU A 1 94 ? -3.296 -10.384 5.109 1.00 96.25 94 LEU A CA 1
ATOM 757 C C . LEU A 1 94 ? -2.039 -11.076 4.576 1.00 96.25 94 LEU A C 1
ATOM 759 O O . LEU A 1 94 ? -0.955 -10.497 4.606 1.00 96.25 94 LEU A O 1
ATOM 763 N N . THR A 1 95 ? -2.186 -12.291 4.055 1.00 96.62 95 THR A N 1
ATOM 764 C CA . THR A 1 95 ? -1.086 -13.022 3.417 1.00 96.62 95 THR A CA 1
ATOM 765 C C . THR A 1 95 ? -1.281 -12.990 1.911 1.00 96.62 95 THR A C 1
ATOM 767 O O . THR A 1 95 ? -2.248 -13.543 1.402 1.00 96.62 95 THR A O 1
ATOM 770 N N . VAL A 1 96 ? -0.353 -12.370 1.183 1.00 95.12 96 VAL A N 1
ATOM 771 C CA . VAL A 1 96 ? -0.385 -12.285 -0.285 1.00 95.12 96 VAL A CA 1
ATOM 772 C C . VAL A 1 96 ? 0.698 -13.203 -0.844 1.00 95.12 96 VAL A C 1
ATOM 774 O O . VAL A 1 96 ? 1.882 -12.907 -0.707 1.00 95.12 96 VAL A O 1
ATOM 777 N N . LYS A 1 97 ? 0.315 -14.322 -1.473 1.00 91.81 97 LYS A N 1
ATOM 778 C CA . LYS A 1 97 ? 1.279 -15.335 -1.948 1.00 91.81 97 LYS A CA 1
ATOM 779 C C . LYS A 1 97 ? 2.133 -14.830 -3.107 1.00 91.81 97 LYS A C 1
ATOM 781 O O . LYS A 1 97 ? 3.319 -15.131 -3.188 1.00 91.81 97 LYS A O 1
ATOM 786 N N . LYS A 1 98 ? 1.521 -14.061 -4.012 1.00 88.75 98 LYS A N 1
ATOM 787 C CA . LYS A 1 98 ? 2.216 -13.332 -5.077 1.00 88.75 98 LYS A CA 1
ATOM 788 C C . LYS A 1 98 ? 1.605 -11.945 -5.205 1.00 88.75 98 LYS A C 1
ATOM 790 O O . LYS A 1 98 ? 0.425 -11.820 -5.529 1.00 88.75 98 LYS A O 1
ATOM 795 N N . CYS A 1 99 ? 2.411 -10.914 -4.957 1.00 89.69 99 CYS A N 1
ATOM 796 C CA . CYS A 1 99 ? 1.967 -9.527 -5.048 1.00 89.69 99 CYS A CA 1
ATOM 797 C C . CYS A 1 99 ? 1.458 -9.219 -6.474 1.00 89.69 99 CYS A C 1
ATOM 799 O O . CYS A 1 99 ? 2.215 -9.411 -7.435 1.00 89.69 99 CYS A O 1
ATOM 801 N N . PRO A 1 100 ? 0.206 -8.747 -6.642 1.00 92.44 100 PRO A N 1
ATOM 802 C CA . PRO A 1 100 ? -0.351 -8.455 -7.963 1.00 92.44 100 PRO A CA 1
ATOM 803 C C . PRO A 1 100 ? 0.411 -7.331 -8.675 1.00 92.44 100 PRO A C 1
ATOM 805 O O . PRO A 1 100 ? 0.635 -7.428 -9.882 1.00 92.44 100 PRO A O 1
ATOM 808 N N . ALA A 1 101 ? 0.893 -6.330 -7.929 1.00 91.19 101 ALA A N 1
ATOM 809 C CA . ALA A 1 101 ? 1.707 -5.244 -8.467 1.00 91.19 101 ALA A CA 1
ATOM 810 C C . ALA A 1 101 ? 3.019 -5.774 -9.066 1.00 91.19 101 ALA A C 1
ATOM 812 O O . ALA A 1 101 ? 3.297 -5.545 -10.239 1.00 91.19 101 ALA A O 1
ATOM 813 N N . LEU A 1 102 ? 3.784 -6.571 -8.310 1.00 89.62 102 LEU A N 1
ATOM 814 C CA . LEU A 1 102 ? 5.039 -7.151 -8.805 1.00 89.62 102 LEU A CA 1
ATOM 815 C C . LEU A 1 102 ? 4.818 -8.085 -9.995 1.00 89.62 102 LEU A C 1
ATOM 817 O O . LEU A 1 102 ? 5.549 -8.011 -10.978 1.00 89.62 102 LEU A O 1
ATOM 821 N N . LYS A 1 103 ? 3.774 -8.923 -9.945 1.00 91.25 103 LYS A N 1
ATOM 822 C CA . LYS A 1 103 ? 3.392 -9.784 -11.073 1.00 91.25 103 LYS A CA 1
ATOM 823 C C . LYS A 1 103 ? 3.111 -8.961 -12.334 1.00 91.25 103 LYS A C 1
ATOM 825 O O . LYS A 1 103 ? 3.473 -9.377 -13.431 1.00 91.25 103 LYS A O 1
ATOM 830 N N . HIS A 1 104 ? 2.446 -7.815 -12.193 1.00 92.25 104 HIS A N 1
ATOM 831 C CA . HIS A 1 104 ? 2.135 -6.927 -13.312 1.00 92.25 104 HIS A CA 1
ATOM 832 C C . HIS A 1 104 ? 3.389 -6.296 -13.930 1.00 92.25 104 HIS A C 1
ATOM 834 O O . HIS A 1 104 ? 3.491 -6.232 -15.158 1.00 92.25 104 HIS A O 1
ATOM 840 N N . LEU A 1 105 ? 4.344 -5.878 -13.094 1.00 90.94 105 LEU A N 1
ATOM 841 C CA . LEU A 1 105 ? 5.634 -5.326 -13.522 1.00 90.94 105 LEU A CA 1
ATOM 842 C C . LEU A 1 105 ? 6.515 -6.374 -14.214 1.00 90.94 105 LEU A C 1
ATOM 844 O O . LEU A 1 105 ? 7.067 -6.101 -15.279 1.00 90.94 105 LEU A O 1
ATOM 848 N N . GLU A 1 106 ? 6.575 -7.587 -13.656 1.00 90.25 106 GLU A N 1
ATOM 849 C CA . GLU A 1 106 ? 7.325 -8.728 -14.198 1.00 90.25 106 GLU A CA 1
ATOM 850 C C . GLU A 1 106 ? 6.910 -9.029 -15.646 1.00 90.25 106 GLU A C 1
ATOM 852 O O . GLU A 1 106 ? 7.752 -9.095 -16.537 1.00 90.25 106 GLU A O 1
ATOM 857 N N . VAL A 1 107 ? 5.600 -9.109 -15.912 1.00 90.75 107 VAL A N 1
ATOM 858 C CA . VAL A 1 107 ? 5.050 -9.354 -17.262 1.00 90.75 107 VAL A CA 1
ATOM 859 C C . VAL A 1 107 ? 5.441 -8.261 -18.270 1.00 90.75 107 VAL A C 1
ATOM 861 O O . VAL A 1 107 ? 5.443 -8.503 -19.475 1.00 90.75 107 VAL A O 1
ATOM 864 N N . ARG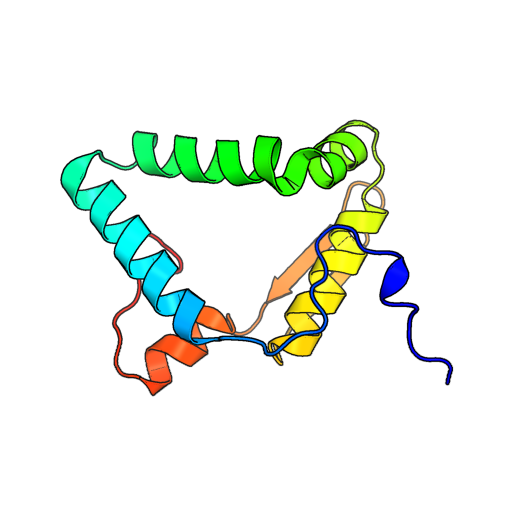 A 1 108 ? 5.780 -7.059 -17.794 1.00 90.25 108 ARG A N 1
ATOM 865 C CA . ARG A 1 108 ? 6.176 -5.904 -18.615 1.00 90.25 108 ARG A CA 1
ATOM 866 C C . ARG A 1 108 ? 7.686 -5.691 -18.683 1.00 90.25 108 ARG A C 1
ATOM 868 O O . ARG A 1 108 ? 8.116 -4.732 -19.316 1.00 90.25 108 ARG A O 1
ATOM 875 N N . ASN A 1 109 ? 8.483 -6.570 -18.073 1.00 90.69 109 ASN A N 1
ATOM 876 C CA . ASN A 1 109 ? 9.935 -6.422 -17.944 1.00 90.69 109 ASN A CA 1
ATOM 877 C C . ASN A 1 109 ? 10.352 -5.107 -17.258 1.00 90.69 109 ASN A C 1
ATOM 879 O O . ASN A 1 109 ? 11.396 -4.538 -17.576 1.00 90.69 109 ASN A O 1
ATOM 883 N N . ILE A 1 110 ? 9.535 -4.618 -16.321 1.00 85.75 110 ILE A N 1
ATOM 884 C CA . ILE A 1 110 ? 9.877 -3.467 -15.481 1.00 85.75 110 ILE A CA 1
ATOM 885 C C . ILE A 1 110 ? 10.535 -4.015 -14.207 1.00 85.75 110 ILE A C 1
ATOM 887 O O . ILE A 1 110 ? 9.911 -4.830 -13.521 1.00 85.75 110 ILE A O 1
ATOM 891 N N . PRO A 1 111 ? 11.783 -3.626 -13.881 1.00 81.12 111 PRO A N 1
ATOM 892 C CA . PRO A 1 111 ? 12.446 -4.096 -12.670 1.00 81.12 111 PRO A CA 1
ATOM 893 C C . PRO A 1 111 ? 11.706 -3.608 -11.419 1.00 81.12 111 PRO A C 1
ATOM 895 O O . PRO A 1 111 ? 11.103 -2.537 -11.425 1.00 81.12 111 PRO A O 1
ATOM 898 N N . GLY A 1 112 ? 11.767 -4.397 -10.343 1.00 76.12 112 GLY A N 1
ATOM 899 C CA . GLY A 1 112 ? 11.244 -4.003 -9.033 1.00 76.12 112 GLY A CA 1
ATOM 900 C C . GLY A 1 112 ? 11.958 -2.779 -8.444 1.00 76.12 112 GLY A C 1
ATOM 901 O O . GLY A 1 112 ? 12.964 -2.299 -8.970 1.00 76.12 112 GLY A O 1
ATOM 902 N N . GLY A 1 113 ? 11.420 -2.260 -7.341 1.00 71.00 113 GLY A N 1
ATOM 903 C CA . GLY A 1 113 ? 11.906 -1.032 -6.709 1.00 71.00 113 GLY A CA 1
ATOM 904 C C . GLY A 1 113 ? 13.144 -1.239 -5.852 1.00 71.00 113 GLY A C 1
ATOM 905 O O . GLY A 1 113 ? 13.364 -2.318 -5.300 1.00 71.00 113 GLY A O 1
ATOM 906 N N . LYS A 1 114 ? 13.934 -0.176 -5.675 1.00 72.31 114 LYS A N 1
ATOM 907 C CA . LYS A 1 114 ? 15.068 -0.174 -4.740 1.00 72.31 114 LYS A CA 1
ATOM 908 C C . LYS A 1 114 ? 14.531 -0.237 -3.304 1.00 72.31 114 LYS A C 1
ATOM 910 O O . LYS A 1 114 ? 14.014 0.750 -2.800 1.00 72.31 114 LYS A O 1
ATOM 915 N N . GLY A 1 115 ? 14.588 -1.405 -2.663 1.00 66.75 115 GLY A N 1
ATOM 916 C CA . GLY A 1 115 ? 14.098 -1.586 -1.285 1.00 66.75 115 GLY A CA 1
ATOM 917 C C . GLY A 1 115 ? 12.571 -1.532 -1.124 1.00 66.75 115 GLY A C 1
ATOM 918 O O . GLY A 1 115 ? 12.069 -1.560 -0.004 1.00 66.75 115 GLY A O 1
ATOM 919 N N . LEU A 1 116 ? 11.821 -1.489 -2.230 1.00 63.38 116 LEU A N 1
ATOM 920 C CA . LEU A 1 116 ? 10.361 -1.512 -2.247 1.00 63.38 116 LEU A CA 1
ATOM 921 C C . LEU A 1 116 ? 9.874 -2.781 -2.928 1.00 63.38 116 LEU A C 1
ATOM 923 O O . LEU A 1 116 ? 10.051 -2.944 -4.135 1.00 63.38 116 LEU A O 1
ATOM 927 N N . CYS A 1 117 ? 9.199 -3.632 -2.150 1.00 59.59 117 CYS A N 1
ATOM 928 C CA . CYS A 1 117 ? 8.614 -4.886 -2.625 1.00 59.59 117 CYS A CA 1
ATOM 929 C C . 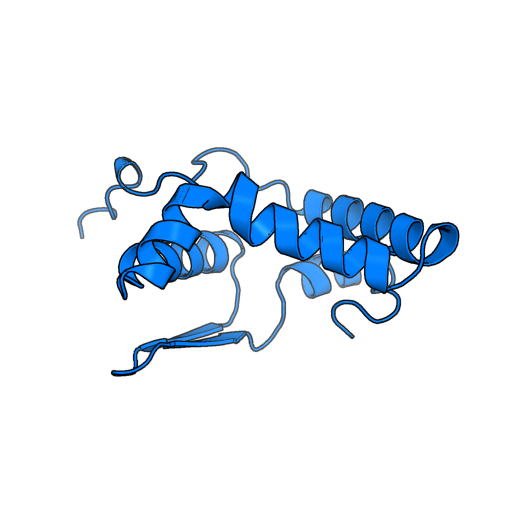CYS A 1 117 ? 9.660 -5.781 -3.325 1.00 59.59 117 CYS A C 1
ATOM 931 O O . CYS A 1 117 ? 9.500 -6.131 -4.494 1.00 59.59 117 CYS A O 1
ATOM 933 N N . SER A 1 118 ? 10.742 -6.093 -2.603 1.00 53.31 118 SER A N 1
ATOM 934 C CA . SER A 1 118 ? 11.844 -6.979 -3.012 1.00 53.31 118 SER A CA 1
ATOM 935 C C . SER A 1 118 ? 11.603 -8.435 -2.639 1.00 53.31 118 SER A C 1
ATOM 937 O O . SER A 1 118 ? 11.210 -8.647 -1.468 1.00 53.31 118 SER A O 1
#

Sequence (118 aa):
MTEPNVHVLRYASGGELHRDFHASILDGANYMLDNYGEEALREVVFETGTKVYKTLHEKLKAGDKSELLAWWRYYMDREGADYTLEETDDGAVLTVKKCPALKHLEVRNIPGGKGLCS